Protein AF-A0A1T2X874-F1 (afdb_monomer_lite)

Organism: NCBI:txid1324314

Structure (mmCIF, N/CA/C/O backbone):
data_AF-A0A1T2X874-F1
#
_entry.id   AF-A0A1T2X874-F1
#
loop_
_atom_site.group_PDB
_atom_site.id
_atom_site.type_symbol
_atom_site.label_atom_id
_atom_site.label_alt_id
_atom_site.label_comp_id
_atom_site.label_asym_id
_atom_site.label_entity_id
_atom_site.label_seq_id
_atom_site.pdbx_PDB_ins_code
_atom_site.Cartn_x
_atom_site.Cartn_y
_atom_site.Cartn_z
_atom_site.occupancy
_atom_site.B_iso_or_equiv
_atom_site.auth_seq_id
_atom_site.auth_comp_id
_atom_site.auth_asym_id
_atom_site.auth_atom_id
_atom_site.pdbx_PDB_model_num
ATOM 1 N N . MET A 1 1 ? -25.058 -13.675 23.871 1.00 42.38 1 MET A N 1
ATOM 2 C CA . MET A 1 1 ? -24.192 -13.816 22.685 1.00 42.38 1 MET A CA 1
ATOM 3 C C . MET A 1 1 ? -23.661 -12.420 22.408 1.00 42.38 1 MET A C 1
ATOM 5 O O . MET A 1 1 ? -24.427 -11.588 21.944 1.00 42.38 1 MET A O 1
ATOM 9 N N . ASN A 1 2 ? -22.445 -12.103 22.863 1.00 42.12 2 ASN A N 1
ATOM 10 C CA . ASN A 1 2 ? -21.858 -10.789 22.597 1.00 42.12 2 ASN A CA 1
ATOM 11 C C . ASN A 1 2 ? -21.459 -10.770 21.127 1.00 42.12 2 ASN A C 1
ATOM 13 O O . ASN A 1 2 ? -20.568 -11.510 20.722 1.00 42.12 2 ASN A O 1
ATOM 17 N N . VAL A 1 3 ? -22.163 -9.971 20.332 1.00 46.44 3 VAL A N 1
ATOM 18 C CA . VAL A 1 3 ? -21.690 -9.592 19.006 1.00 46.44 3 VAL A CA 1
ATOM 19 C C . VAL A 1 3 ? -20.517 -8.656 19.267 1.00 46.44 3 VAL A C 1
ATOM 21 O O . VAL A 1 3 ? -20.726 -7.527 19.705 1.00 46.44 3 VAL A O 1
ATOM 24 N N . MET A 1 4 ? -19.287 -9.147 19.106 1.00 54.50 4 MET A N 1
ATOM 25 C CA . MET A 1 4 ? -18.142 -8.248 19.005 1.00 54.50 4 MET A CA 1
ATOM 26 C C . MET A 1 4 ? -18.335 -7.482 17.702 1.00 54.50 4 MET A C 1
ATOM 28 O O . MET A 1 4 ? -18.259 -8.055 16.620 1.00 54.50 4 MET A O 1
ATOM 32 N N . VAL A 1 5 ? -18.723 -6.216 17.817 1.00 60.03 5 VAL A N 1
ATOM 33 C CA . VAL A 1 5 ? -18.718 -5.302 16.681 1.00 60.03 5 VAL A CA 1
ATOM 34 C C . VAL A 1 5 ? -17.256 -4.954 16.471 1.00 60.03 5 VAL A C 1
ATOM 36 O O . VAL A 1 5 ? -16.664 -4.318 17.340 1.00 60.03 5 VAL A O 1
ATOM 39 N N . ASN A 1 6 ? -16.668 -5.408 15.366 1.00 68.69 6 ASN A N 1
ATOM 40 C CA . ASN A 1 6 ? -15.321 -4.990 15.017 1.00 68.69 6 ASN A CA 1
ATOM 41 C C . ASN A 1 6 ? -15.325 -3.473 14.801 1.00 68.69 6 ASN A C 1
ATOM 43 O O . ASN A 1 6 ? -16.134 -2.931 14.040 1.00 68.69 6 ASN A O 1
ATOM 47 N N . GLU A 1 7 ? -14.490 -2.779 15.571 1.00 80.88 7 GLU A N 1
ATOM 48 C CA . GLU A 1 7 ? -14.397 -1.327 15.519 1.00 80.88 7 GLU A CA 1
ATOM 49 C C . GLU A 1 7 ? -13.766 -0.898 14.192 1.00 80.88 7 GLU A C 1
ATOM 51 O O . GLU A 1 7 ? -12.925 -1.590 13.617 1.00 80.88 7 GLU A O 1
ATOM 56 N N . ARG A 1 8 ? -14.205 0.255 13.681 1.00 88.50 8 ARG A N 1
ATOM 57 C CA . ARG A 1 8 ? -13.573 0.870 12.515 1.00 88.50 8 ARG A CA 1
ATOM 58 C C . ARG A 1 8 ? -12.239 1.458 12.930 1.00 88.50 8 ARG A C 1
ATOM 60 O O . ARG A 1 8 ? -12.184 2.254 13.865 1.00 88.50 8 ARG A O 1
ATOM 67 N N . GLU A 1 9 ? -11.201 1.142 12.176 1.00 91.12 9 GLU A N 1
ATOM 68 C CA . GLU A 1 9 ? -9.871 1.700 12.372 1.00 91.12 9 GLU A CA 1
ATOM 69 C C . GLU A 1 9 ? -9.534 2.684 11.258 1.00 91.12 9 GLU A C 1
ATOM 71 O O . GLU A 1 9 ? -9.794 2.424 10.080 1.00 91.12 9 GLU A O 1
ATOM 76 N N . ILE A 1 10 ? -8.933 3.817 11.630 1.00 94.06 10 ILE A N 1
ATOM 77 C CA . ILE A 1 10 ? -8.383 4.767 10.663 1.00 94.06 10 ILE A CA 1
ATOM 78 C C . ILE A 1 10 ? -6.935 4.372 10.402 1.00 94.06 10 ILE A C 1
ATOM 80 O O . ILE A 1 10 ? -6.074 4.467 11.285 1.00 94.06 10 ILE A O 1
ATOM 84 N N . ILE A 1 11 ? -6.674 3.969 9.163 1.00 96.94 11 ILE A N 1
ATOM 85 C CA . ILE A 1 11 ? -5.346 3.618 8.681 1.00 96.94 11 ILE A CA 1
ATOM 86 C C . ILE A 1 11 ? -4.864 4.707 7.735 1.00 96.94 11 ILE A C 1
ATOM 88 O O . ILE A 1 11 ? -5.590 5.148 6.839 1.00 96.94 11 ILE A O 1
ATOM 92 N N . LYS A 1 12 ? -3.603 5.104 7.903 1.00 97.88 12 LYS A N 1
ATOM 93 C CA . LYS A 1 12 ? -2.866 5.831 6.876 1.00 97.88 12 LYS A CA 1
ATOM 94 C C . LYS A 1 12 ? -1.744 4.976 6.321 1.00 97.88 12 LYS A C 1
ATOM 96 O O . LYS A 1 12 ? -1.069 4.266 7.064 1.00 97.88 12 LYS A O 1
ATOM 101 N N . VAL A 1 13 ? -1.529 5.101 5.019 1.00 97.94 13 VAL A N 1
ATOM 102 C CA . VAL A 1 13 ? -0.338 4.588 4.344 1.00 97.94 13 VAL A CA 1
ATOM 103 C C . VAL A 1 13 ? 0.460 5.788 3.874 1.00 97.94 13 VAL A C 1
ATOM 105 O O . VAL A 1 13 ? -0.048 6.620 3.116 1.00 97.94 13 VAL A O 1
ATOM 108 N N . ARG A 1 14 ? 1.702 5.878 4.338 1.00 97.94 14 ARG A N 1
ATOM 109 C CA . ARG A 1 14 ? 2.647 6.921 3.959 1.00 97.94 14 ARG A CA 1
ATOM 110 C C . ARG A 1 14 ? 3.811 6.311 3.182 1.00 97.94 14 ARG A C 1
ATOM 112 O O . ARG A 1 14 ? 4.282 5.233 3.526 1.00 97.94 14 ARG A O 1
ATOM 119 N N . VAL A 1 15 ? 4.288 6.991 2.146 1.00 97.75 15 VAL A N 1
ATOM 120 C CA . VAL A 1 15 ? 5.576 6.658 1.516 1.00 97.75 15 VAL A CA 1
ATOM 121 C C . VAL A 1 15 ? 6.697 7.076 2.465 1.00 97.75 15 VAL A C 1
ATOM 123 O O . VAL A 1 15 ? 6.787 8.256 2.806 1.00 97.75 15 VAL A O 1
ATOM 126 N N . GLY A 1 16 ? 7.529 6.130 2.898 1.00 94.88 16 GLY A N 1
ATOM 127 C CA . GLY A 1 16 ? 8.629 6.413 3.823 1.00 94.88 16 GLY A CA 1
ATOM 128 C C . GLY A 1 16 ? 9.619 7.435 3.258 1.00 94.88 16 GLY A C 1
ATOM 129 O O . GLY A 1 16 ? 9.821 7.511 2.043 1.00 94.88 16 GLY A O 1
ATOM 130 N N . GLU A 1 17 ? 10.220 8.244 4.134 1.00 91.00 17 GLU A N 1
ATOM 131 C CA . GLU A 1 17 ? 11.266 9.199 3.724 1.00 91.00 17 GLU A CA 1
ATOM 132 C C . GLU A 1 17 ? 12.589 8.495 3.404 1.00 91.00 17 GLU A C 1
ATOM 134 O O . GLU A 1 17 ? 13.310 8.897 2.489 1.00 91.00 17 GLU A O 1
ATOM 139 N N . ASP A 1 18 ? 12.866 7.402 4.111 1.00 85.62 18 ASP A N 1
ATOM 140 C CA . ASP A 1 18 ? 13.994 6.525 3.839 1.00 85.62 18 ASP A CA 1
ATOM 141 C C . ASP A 1 18 ? 13.619 5.449 2.811 1.00 85.62 18 ASP A C 1
ATOM 143 O O . ASP A 1 18 ? 12.502 4.925 2.799 1.00 85.62 18 ASP A O 1
ATOM 147 N N . GLN A 1 19 ? 14.588 5.056 1.981 1.00 85.19 19 GLN A N 1
ATOM 148 C CA . GLN A 1 19 ? 14.462 3.957 1.019 1.00 85.19 19 GLN A CA 1
ATOM 149 C C . GLN A 1 19 ? 15.583 2.929 1.205 1.00 85.19 19 GLN A C 1
ATOM 151 O O . GLN A 1 19 ? 16.670 3.246 1.699 1.00 85.19 19 GLN A O 1
ATOM 156 N N . ASN A 1 20 ? 15.345 1.690 0.767 1.00 90.75 20 ASN A N 1
ATOM 157 C CA . ASN A 1 20 ? 16.386 0.668 0.707 1.00 90.75 20 ASN A CA 1
ATOM 158 C C . ASN A 1 20 ? 17.599 1.180 -0.098 1.00 90.75 20 ASN A C 1
ATOM 160 O O . ASN A 1 20 ? 17.435 1.733 -1.185 1.00 90.75 20 ASN A O 1
ATOM 164 N N . LYS A 1 21 ? 18.828 0.954 0.393 1.00 91.31 21 LYS A N 1
ATOM 165 C CA . LYS A 1 21 ? 20.070 1.392 -0.282 1.00 91.31 21 LYS A CA 1
ATOM 166 C C . LYS A 1 21 ? 20.241 0.825 -1.697 1.00 91.31 21 LYS A C 1
ATOM 168 O O . LYS A 1 21 ? 20.966 1.407 -2.495 1.00 91.31 21 LYS A O 1
ATOM 173 N N . GLY A 1 22 ? 19.630 -0.324 -1.984 1.00 90.75 22 GLY A N 1
ATOM 174 C CA . GLY A 1 22 ? 19.615 -0.949 -3.305 1.00 90.75 22 GLY A CA 1
ATOM 175 C C . GLY A 1 22 ? 18.499 -0.449 -4.224 1.00 90.75 22 GLY A C 1
ATOM 176 O O . GLY A 1 22 ? 18.483 -0.839 -5.394 1.00 90.75 22 GLY A O 1
ATOM 177 N N . SER A 1 23 ? 17.571 0.370 -3.721 1.00 93.44 23 SER A N 1
ATOM 178 C CA . SER A 1 23 ? 16.487 0.933 -4.519 1.00 93.44 23 SER A CA 1
ATOM 179 C C . SER A 1 23 ? 16.948 2.141 -5.330 1.00 93.44 23 SER A C 1
ATOM 181 O O . SER A 1 23 ? 17.775 2.939 -4.892 1.00 93.44 23 SER A O 1
ATOM 183 N N . ASN A 1 24 ? 16.372 2.285 -6.521 1.00 94.31 24 ASN A N 1
ATOM 184 C CA . ASN A 1 24 ? 16.587 3.424 -7.412 1.00 94.31 24 ASN A CA 1
ATOM 185 C C . ASN A 1 24 ? 15.544 4.538 -7.209 1.00 94.31 24 ASN A C 1
ATOM 187 O O . ASN A 1 24 ? 15.574 5.531 -7.932 1.00 94.31 24 ASN A O 1
ATOM 191 N N . GLY A 1 25 ? 14.614 4.375 -6.263 1.00 92.69 25 GLY A N 1
ATOM 192 C CA . GLY A 1 25 ? 13.566 5.350 -5.982 1.00 92.69 25 GLY A CA 1
ATOM 193 C C . GLY A 1 25 ? 12.676 4.949 -4.807 1.00 92.69 25 GLY A C 1
ATOM 194 O O . GLY A 1 25 ? 12.914 3.947 -4.133 1.00 92.69 25 GLY A O 1
ATOM 195 N N . SER A 1 26 ? 11.632 5.742 -4.587 1.00 95.44 26 SER A N 1
ATOM 196 C CA . SER A 1 26 ? 10.673 5.575 -3.494 1.00 95.44 26 SER A CA 1
ATOM 197 C C . SER A 1 26 ? 9.258 5.276 -3.998 1.00 95.44 26 SER A C 1
ATOM 199 O O . SER A 1 26 ? 8.269 5.633 -3.361 1.00 95.44 26 SER A O 1
ATOM 201 N N . GLU A 1 27 ? 9.136 4.636 -5.164 1.00 97.06 27 GLU A N 1
ATOM 202 C CA . GLU A 1 27 ? 7.832 4.366 -5.763 1.00 97.06 27 GLU A CA 1
ATOM 203 C C . GLU A 1 27 ? 7.010 3.395 -4.912 1.00 97.06 27 GLU A C 1
ATOM 205 O O . GLU A 1 27 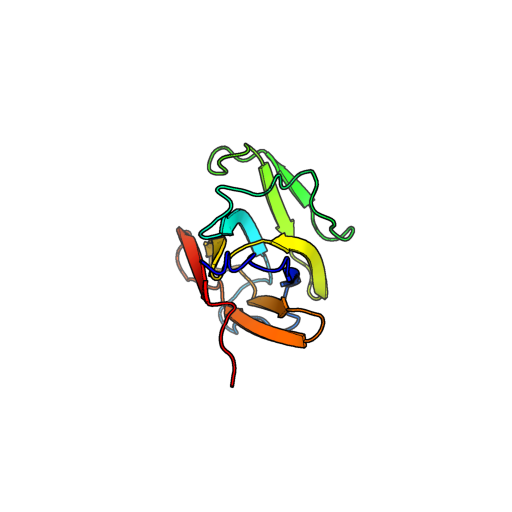? 7.477 2.345 -4.473 1.00 97.06 27 GLU A O 1
ATOM 210 N N . VAL A 1 28 ? 5.742 3.721 -4.720 1.00 98.00 28 VAL A N 1
ATOM 211 C CA . VAL A 1 28 ? 4.766 2.863 -4.064 1.00 98.00 28 VAL A CA 1
ATOM 212 C C . VAL A 1 28 ? 3.564 2.759 -4.975 1.00 98.00 28 VAL A C 1
ATOM 214 O O . VAL A 1 28 ? 2.948 3.763 -5.324 1.00 98.00 28 VAL A O 1
ATOM 217 N N . TRP A 1 29 ? 3.225 1.527 -5.336 1.00 97.94 29 TRP A N 1
ATOM 218 C CA . TRP A 1 29 ? 2.053 1.204 -6.135 1.00 97.94 29 TRP A CA 1
ATOM 219 C C . TRP A 1 29 ? 1.119 0.336 -5.305 1.00 97.94 29 TRP A C 1
ATOM 221 O O . TRP A 1 29 ? 1.533 -0.731 -4.852 1.00 97.94 29 TRP A O 1
ATOM 231 N N . ILE A 1 30 ? -0.134 0.757 -5.150 1.00 97.94 30 ILE A N 1
ATOM 232 C CA . ILE A 1 30 ? -1.173 0.013 -4.432 1.00 97.94 30 ILE A CA 1
ATOM 233 C C . ILE A 1 30 ? -2.288 -0.336 -5.413 1.00 97.94 30 ILE A C 1
ATOM 235 O O . ILE A 1 30 ? -2.969 0.537 -5.956 1.00 97.94 30 ILE A O 1
ATOM 239 N N . TYR A 1 31 ? -2.469 -1.633 -5.641 1.00 97.62 31 TYR A N 1
ATOM 240 C CA . TYR A 1 31 ? -3.492 -2.190 -6.524 1.00 97.62 31 TYR A CA 1
ATOM 241 C C . TYR A 1 31 ? -4.777 -2.543 -5.785 1.00 97.62 31 TYR A C 1
ATOM 243 O O . TYR A 1 31 ? -5.838 -2.586 -6.399 1.00 97.62 31 TYR A O 1
ATOM 251 N N . HIS A 1 32 ? -4.688 -2.857 -4.493 1.00 97.31 32 HIS A N 1
ATOM 252 C CA . HIS A 1 32 ? -5.835 -3.308 -3.719 1.00 97.31 32 HIS A CA 1
ATOM 253 C C . HIS A 1 32 ? -5.626 -3.067 -2.228 1.00 97.31 32 HIS A C 1
ATOM 255 O O . HIS A 1 32 ? -4.512 -3.223 -1.729 1.00 97.31 32 HIS A O 1
ATOM 261 N N . ILE A 1 33 ? -6.714 -2.730 -1.541 1.00 97.25 33 ILE A N 1
ATOM 262 C CA . ILE A 1 33 ? -6.784 -2.591 -0.089 1.00 97.25 33 ILE A CA 1
ATOM 263 C C . ILE A 1 33 ? -8.034 -3.338 0.361 1.00 97.25 33 ILE A C 1
ATOM 265 O O . ILE A 1 33 ? -9.109 -3.101 -0.186 1.00 97.25 33 ILE A O 1
ATOM 269 N N . SER A 1 34 ? -7.894 -4.245 1.318 1.00 96.69 34 SER A N 1
ATOM 270 C CA . SER A 1 34 ? -8.980 -5.090 1.831 1.00 96.69 34 SER A CA 1
ATOM 271 C C . SER A 1 34 ? -8.687 -5.535 3.259 1.00 96.69 34 SER A C 1
ATOM 273 O O . SER A 1 34 ? -7.584 -5.309 3.756 1.00 96.69 34 SER A O 1
ATOM 275 N N . SER A 1 35 ? -9.648 -6.197 3.887 1.00 95.75 35 SER A N 1
ATOM 276 C CA . SER A 1 35 ? -9.476 -6.894 5.157 1.00 95.75 35 SER A CA 1
ATOM 277 C C . SER A 1 35 ? -10.056 -8.304 5.105 1.00 95.75 35 SER A C 1
ATOM 279 O O . SER A 1 35 ? -10.487 -8.792 4.056 1.00 95.75 35 SER A O 1
ATOM 281 N N . ASP A 1 36 ? -10.034 -8.975 6.246 1.00 94.38 36 ASP A N 1
ATOM 282 C CA . ASP A 1 36 ? -10.787 -10.191 6.523 1.00 94.38 36 ASP A CA 1
ATOM 283 C C . ASP A 1 36 ? -12.315 -9.980 6.486 1.00 94.38 36 ASP A C 1
ATOM 285 O O . ASP A 1 36 ? -13.034 -10.919 6.146 1.00 94.38 36 ASP A O 1
ATOM 289 N N . GLU A 1 37 ? -12.813 -8.760 6.725 1.00 94.38 37 GLU A N 1
ATOM 290 C CA . GLU A 1 37 ? -14.252 -8.443 6.648 1.00 94.38 37 GLU A CA 1
ATOM 291 C C . GLU A 1 37 ? -14.686 -7.688 5.384 1.00 94.38 37 GLU A C 1
ATOM 293 O O . GLU A 1 37 ? -15.849 -7.760 4.981 1.00 94.38 37 GLU A O 1
ATOM 298 N N . ILE A 1 38 ? -13.776 -6.954 4.740 1.00 92.44 38 ILE A N 1
ATOM 299 C CA . ILE A 1 38 ? -14.071 -6.117 3.573 1.00 92.44 38 ILE A CA 1
ATOM 300 C C . ILE A 1 38 ? -13.274 -6.628 2.378 1.00 92.44 38 ILE A C 1
ATOM 302 O O . ILE A 1 38 ? -12.047 -6.580 2.359 1.00 92.44 38 ILE A O 1
ATOM 306 N N . THR A 1 39 ? -13.970 -7.044 1.319 1.00 92.88 39 THR A N 1
ATOM 307 C CA . THR A 1 39 ? -13.333 -7.635 0.131 1.00 92.88 39 THR A CA 1
ATOM 308 C C . THR A 1 39 ? -12.519 -6.648 -0.700 1.00 92.88 39 THR A C 1
ATOM 310 O O . THR A 1 39 ? -11.726 -7.094 -1.520 1.00 92.88 39 THR A O 1
ATOM 313 N N . GLY A 1 40 ? -12.726 -5.339 -0.534 1.00 93.56 40 GLY A N 1
ATOM 314 C CA . GLY A 1 40 ? -11.994 -4.299 -1.252 1.00 93.56 40 GLY A CA 1
ATOM 315 C C . GLY A 1 40 ? -12.493 -2.886 -0.941 1.00 93.56 40 GLY A C 1
ATOM 316 O O . GLY A 1 40 ? -13.692 -2.672 -0.761 1.00 93.56 40 GLY A O 1
ATOM 317 N N . ILE A 1 41 ? -11.577 -1.919 -0.908 1.00 93.31 41 ILE A N 1
ATOM 318 C CA . ILE A 1 41 ? -11.880 -0.486 -0.814 1.00 93.31 41 ILE A CA 1
ATOM 319 C C . ILE A 1 41 ? -11.821 0.149 -2.206 1.00 93.31 41 ILE A C 1
ATOM 321 O O . ILE A 1 41 ? -10.871 -0.049 -2.963 1.00 93.31 41 ILE A O 1
ATOM 325 N N . ASP A 1 42 ? -12.820 0.978 -2.510 1.00 92.75 42 ASP A N 1
ATOM 326 C CA . ASP A 1 42 ? -12.853 1.812 -3.711 1.00 92.75 42 ASP A CA 1
ATOM 327 C C . ASP A 1 42 ? -11.752 2.884 -3.676 1.00 92.75 42 ASP A C 1
ATOM 329 O O . ASP A 1 42 ? -11.890 3.931 -3.037 1.00 92.75 42 ASP A O 1
ATOM 333 N N . LEU A 1 43 ? -10.652 2.632 -4.395 1.00 94.00 43 LEU A N 1
ATOM 334 C CA . LEU A 1 43 ? -9.471 3.506 -4.433 1.00 94.00 43 LEU A CA 1
ATOM 335 C C . LEU A 1 43 ? -9.764 4.912 -4.995 1.00 94.00 43 LEU A C 1
ATOM 337 O O . LEU A 1 43 ? -8.974 5.841 -4.783 1.00 94.00 43 LEU A O 1
ATOM 341 N N . HIS A 1 44 ? -10.896 5.109 -5.680 1.00 91.12 44 HIS A N 1
ATOM 342 C CA . HIS A 1 44 ? -11.333 6.438 -6.112 1.00 91.12 44 HIS A CA 1
ATOM 343 C C . HIS A 1 44 ? -11.849 7.294 -4.953 1.00 91.12 44 HIS A C 1
ATOM 345 O O . HIS A 1 44 ? -11.771 8.520 -5.031 1.00 91.12 44 HIS A O 1
ATOM 351 N N . LYS A 1 45 ? -12.351 6.664 -3.886 1.00 90.44 45 LYS A N 1
ATOM 352 C CA . LYS A 1 45 ? -12.975 7.331 -2.733 1.00 90.44 45 LYS A CA 1
ATOM 353 C C . LYS A 1 45 ? -12.039 7.501 -1.542 1.00 90.44 45 LYS A C 1
ATOM 355 O O . LYS A 1 45 ? -12.397 8.186 -0.589 1.00 90.44 45 LYS A O 1
ATOM 360 N N . ILE A 1 46 ? -10.851 6.905 -1.598 1.00 94.38 46 ILE A N 1
ATOM 361 C CA . ILE A 1 46 ? -9.828 7.068 -0.564 1.00 94.38 46 ILE A CA 1
ATOM 362 C C . ILE A 1 46 ? -9.344 8.515 -0.534 1.00 94.38 46 ILE A C 1
ATOM 364 O O . ILE A 1 46 ? -9.028 9.111 -1.574 1.00 94.38 46 ILE A O 1
ATOM 368 N N . LYS A 1 47 ? -9.248 9.059 0.680 1.00 96.75 47 LYS A N 1
ATOM 369 C CA . LYS A 1 47 ? -8.644 10.361 0.935 1.00 96.75 47 LYS A CA 1
ATOM 370 C C . LYS A 1 47 ? -7.139 10.235 0.728 1.00 96.75 47 LYS A C 1
ATOM 372 O O . LYS A 1 47 ? -6.483 9.428 1.370 1.00 96.75 47 LYS A O 1
ATOM 377 N N . LYS A 1 48 ? -6.594 11.029 -0.183 1.00 96.75 48 LYS A N 1
ATOM 378 C CA . LYS A 1 48 ? -5.172 11.039 -0.527 1.00 96.75 48 LYS A CA 1
ATOM 379 C C . LYS A 1 48 ? -4.713 12.465 -0.760 1.00 96.75 48 LYS A C 1
ATOM 381 O O . LYS A 1 48 ? -5.513 13.308 -1.174 1.00 96.75 48 LYS A O 1
ATOM 386 N N . ASP A 1 49 ? -3.450 12.738 -0.476 1.00 96.81 49 ASP A N 1
ATOM 387 C CA . ASP A 1 49 ? -2.855 14.017 -0.837 1.00 96.81 49 ASP A CA 1
ATOM 388 C C . ASP A 1 49 ? -2.605 14.129 -2.358 1.00 96.81 49 ASP A C 1
ATOM 390 O O . ASP A 1 49 ? -2.890 13.224 -3.145 1.00 96.81 49 ASP A O 1
ATOM 394 N N . LYS A 1 50 ? -2.070 15.278 -2.784 1.00 96.06 50 LYS A N 1
ATOM 395 C CA . LYS A 1 50 ? -1.788 15.579 -4.197 1.00 96.06 50 LYS A CA 1
ATOM 396 C C . LYS A 1 50 ? -0.610 14.799 -4.799 1.00 96.06 50 LYS A C 1
ATOM 398 O O . LYS A 1 50 ? -0.411 14.878 -6.008 1.00 96.06 50 LYS A O 1
ATOM 403 N N . LYS A 1 51 ? 0.203 14.130 -3.977 1.00 96.88 51 LYS A N 1
ATOM 404 C CA . LYS A 1 51 ? 1.383 13.366 -4.411 1.00 96.88 51 LYS A CA 1
ATOM 405 C C . LYS A 1 51 ? 0.990 11.968 -4.896 1.00 96.88 51 LYS A C 1
ATOM 407 O O . LYS A 1 51 ? 1.747 11.340 -5.632 1.00 96.88 51 LYS A O 1
ATOM 412 N N . TRP A 1 52 ? -0.207 11.509 -4.534 1.00 97.75 52 TRP A N 1
ATOM 413 C CA . TRP A 1 52 ? -0.790 10.273 -5.035 1.00 97.75 52 TRP A CA 1
ATOM 414 C C . TRP A 1 52 ? -1.540 10.481 -6.349 1.00 97.75 52 TRP A C 1
ATOM 416 O O . TRP A 1 52 ? -2.487 11.264 -6.453 1.00 97.75 52 TRP A O 1
ATOM 426 N N . LEU A 1 53 ? -1.170 9.692 -7.349 1.00 97.00 53 LEU A N 1
ATOM 427 C CA . LEU A 1 53 ? -1.823 9.634 -8.648 1.00 97.00 53 LEU A CA 1
ATOM 428 C C . LEU A 1 53 ? -2.690 8.381 -8.744 1.00 97.00 53 LEU A C 1
ATOM 430 O O . LEU A 1 53 ? -2.291 7.301 -8.317 1.00 97.00 53 LEU A O 1
ATOM 434 N N . SER A 1 54 ? -3.859 8.510 -9.365 1.00 96.38 54 SER A N 1
ATOM 435 C CA . SER A 1 54 ? -4.665 7.360 -9.779 1.00 96.38 54 SER A CA 1
ATOM 436 C C . SER A 1 54 ? -4.348 7.010 -11.230 1.00 96.38 54 SER A C 1
ATOM 438 O O . SER A 1 54 ? -4.351 7.893 -12.090 1.00 96.38 54 SER A O 1
ATOM 440 N N . ARG A 1 55 ? -4.093 5.733 -11.523 1.00 95.31 55 ARG A N 1
ATOM 441 C CA . ARG A 1 55 ? -3.902 5.241 -12.896 1.00 95.31 55 ARG A CA 1
ATOM 442 C C . ARG A 1 55 ? -4.789 4.042 -13.173 1.00 95.31 55 ARG A C 1
ATOM 444 O O . ARG A 1 55 ? -4.995 3.214 -12.295 1.00 95.31 55 ARG A O 1
ATOM 451 N N . ALA A 1 56 ? -5.290 3.952 -14.401 1.00 94.00 56 ALA A N 1
ATOM 452 C CA . ALA A 1 56 ? -6.018 2.776 -14.849 1.00 94.00 56 ALA A CA 1
ATOM 453 C C . ALA A 1 56 ? -5.067 1.572 -14.919 1.00 94.00 56 ALA A C 1
ATOM 455 O O . ALA A 1 56 ? -3.992 1.670 -15.510 1.00 94.00 56 ALA A O 1
ATOM 456 N N . GLU A 1 57 ? -5.470 0.448 -14.335 1.00 92.62 57 GLU A N 1
ATOM 457 C CA . GLU A 1 57 ? -4.658 -0.762 -14.260 1.00 92.62 57 GLU A CA 1
ATOM 458 C C . GLU A 1 57 ? -5.536 -2.015 -14.286 1.00 92.62 57 GLU A C 1
ATOM 460 O O . GLU A 1 57 ? -6.442 -2.171 -13.469 1.00 92.62 57 GLU A O 1
ATOM 465 N N . LYS A 1 58 ? -5.226 -2.950 -15.189 1.00 89.44 58 LYS A N 1
ATOM 466 C CA . LYS A 1 58 ? -6.018 -4.175 -15.394 1.00 89.44 58 LYS A CA 1
ATOM 467 C C . LYS A 1 58 ? -5.803 -5.215 -14.299 1.00 89.44 58 LYS A C 1
ATOM 469 O O . LYS A 1 58 ? -6.656 -6.072 -14.103 1.00 89.44 58 LYS A O 1
ATOM 474 N N . ILE A 1 59 ? -4.658 -5.163 -13.623 1.00 85.44 59 ILE A N 1
ATOM 475 C CA . ILE A 1 59 ? -4.320 -6.075 -12.520 1.00 85.44 59 ILE A CA 1
ATOM 476 C C . ILE A 1 59 ? -5.112 -5.725 -11.248 1.00 85.44 59 ILE A C 1
ATOM 478 O O . ILE A 1 59 ? -5.345 -6.593 -10.406 1.00 85.44 59 ILE A O 1
ATOM 482 N N . SER A 1 60 ? -5.544 -4.468 -11.102 1.00 87.88 60 SER A N 1
ATOM 483 C CA . SER A 1 60 ? -6.385 -4.051 -9.982 1.00 87.88 60 SER A CA 1
ATOM 484 C C . SER A 1 60 ? -7.806 -4.607 -10.134 1.00 87.88 60 SER A C 1
ATOM 486 O O . SER A 1 60 ? -8.415 -4.403 -11.188 1.00 87.88 60 SER A O 1
ATOM 488 N N . PRO A 1 61 ? -8.394 -5.218 -9.086 1.00 83.94 61 PRO A N 1
ATOM 489 C CA . PRO A 1 61 ? -9.794 -5.652 -9.101 1.00 83.94 61 PRO A CA 1
ATOM 490 C C . PRO A 1 61 ? -10.787 -4.530 -9.427 1.00 83.94 61 PRO A C 1
ATOM 492 O O . PRO A 1 61 ? -11.885 -4.797 -9.907 1.00 83.94 61 PRO A O 1
ATOM 495 N N . MET A 1 62 ? -10.401 -3.275 -9.178 1.00 84.62 62 MET A N 1
ATOM 496 C CA . MET A 1 62 ? -11.236 -2.094 -9.408 1.00 84.62 62 MET A CA 1
ATOM 497 C C . MET A 1 62 ? -10.825 -1.297 -10.650 1.00 84.62 62 MET A C 1
ATOM 499 O O . MET A 1 62 ? -11.310 -0.189 -10.857 1.00 84.62 62 MET A O 1
ATOM 503 N N . GLY A 1 63 ? -9.918 -1.829 -11.475 1.00 89.94 63 GLY A N 1
ATOM 504 C CA . GLY A 1 63 ? -9.466 -1.177 -12.706 1.00 89.94 63 GLY A CA 1
ATOM 505 C C . GLY A 1 63 ? -8.567 0.047 -12.496 1.00 89.94 63 GLY A C 1
ATOM 506 O O . GLY A 1 63 ? -8.196 0.692 -13.475 1.00 89.94 63 GLY A O 1
ATOM 507 N N . THR A 1 64 ? -8.197 0.358 -11.250 1.00 94.62 64 THR A N 1
ATOM 508 C CA . THR A 1 64 ? -7.394 1.529 -10.866 1.00 94.62 64 THR A CA 1
ATOM 509 C C . THR A 1 64 ? -6.349 1.147 -9.824 1.00 94.62 64 THR A C 1
ATOM 511 O O . THR A 1 64 ? -6.637 0.370 -8.918 1.00 94.62 64 THR A O 1
ATOM 514 N N . CYS A 1 65 ? -5.153 1.721 -9.907 1.00 96.50 65 CYS A N 1
ATOM 515 C CA . CYS A 1 65 ? -4.142 1.690 -8.853 1.00 96.50 65 CYS A CA 1
ATOM 516 C C . CYS A 1 65 ? -3.815 3.105 -8.357 1.00 96.50 65 CYS A C 1
ATOM 518 O O . CYS A 1 65 ? -4.114 4.105 -9.023 1.00 96.50 65 CYS A O 1
ATOM 520 N N . LEU A 1 66 ? -3.204 3.180 -7.176 1.00 97.81 66 LEU A N 1
ATOM 521 C CA . LEU A 1 66 ? -2.640 4.404 -6.614 1.00 97.81 66 LEU A CA 1
ATOM 522 C C . LEU A 1 66 ? -1.116 4.341 -6.678 1.00 97.81 66 LEU A C 1
ATOM 524 O O . LEU A 1 66 ? -0.540 3.300 -6.372 1.00 97.81 66 LEU A O 1
ATOM 528 N N . ILE A 1 67 ? -0.484 5.443 -7.077 1.00 97.62 67 ILE A N 1
ATOM 529 C CA . ILE A 1 67 ? 0.969 5.542 -7.231 1.00 97.62 67 ILE A CA 1
ATOM 530 C C . ILE A 1 67 ? 1.466 6.823 -6.573 1.00 97.62 67 ILE A C 1
ATOM 532 O O . ILE A 1 67 ? 0.931 7.895 -6.856 1.00 97.62 67 ILE A O 1
ATOM 536 N N . ALA A 1 68 ? 2.509 6.722 -5.759 1.00 97.88 68 ALA A N 1
ATOM 537 C CA . ALA A 1 68 ? 3.277 7.861 -5.270 1.00 97.88 68 ALA A CA 1
ATOM 538 C C . ALA A 1 68 ? 4.775 7.558 -5.375 1.00 97.88 68 ALA A C 1
ATOM 540 O O . ALA A 1 68 ? 5.186 6.411 -5.240 1.00 97.88 68 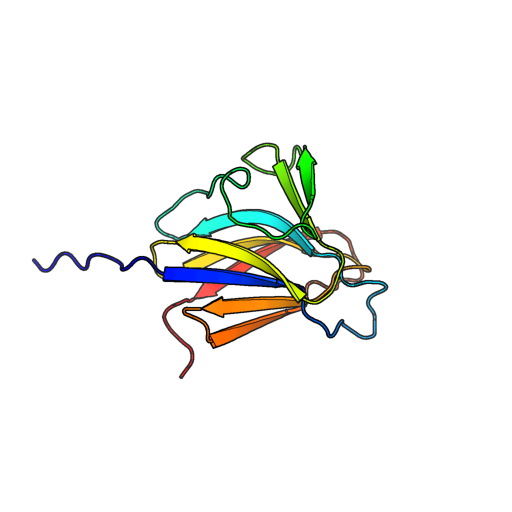ALA A O 1
ATOM 541 N N . SER A 1 69 ? 5.578 8.591 -5.618 1.00 95.62 69 SER A N 1
ATOM 542 C CA . SER A 1 69 ? 7.041 8.483 -5.767 1.00 95.62 69 SER A CA 1
ATOM 543 C C . SER A 1 69 ? 7.783 9.515 -4.915 1.00 95.62 69 SER A C 1
ATOM 545 O O . SER A 1 69 ? 8.963 9.769 -5.129 1.00 95.62 69 SER A O 1
ATOM 547 N N . GLU A 1 70 ? 7.078 10.179 -4.000 1.00 95.19 70 GLU A N 1
ATOM 548 C CA . GLU A 1 70 ? 7.627 11.236 -3.157 1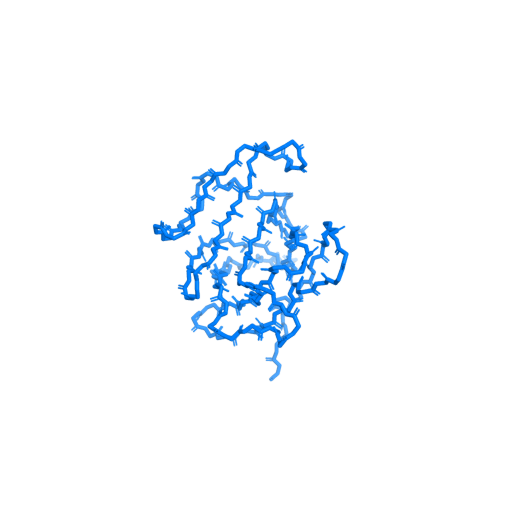.00 95.19 70 GLU A CA 1
ATOM 549 C C . GLU A 1 70 ? 7.458 10.844 -1.688 1.00 95.19 70 GLU A C 1
ATOM 551 O O . GLU A 1 70 ? 6.358 10.485 -1.263 1.00 95.19 70 GLU A O 1
ATOM 556 N N . GLY A 1 71 ? 8.547 10.940 -0.920 1.00 95.12 71 GLY A N 1
ATOM 557 C CA . GLY A 1 71 ? 8.533 10.708 0.523 1.00 95.12 71 GLY A CA 1
ATOM 558 C C . GLY A 1 71 ? 7.497 11.585 1.233 1.00 95.12 71 GLY A C 1
ATOM 559 O O . GLY A 1 71 ? 7.212 12.726 0.839 1.00 95.12 71 GLY A O 1
ATOM 560 N N . GLY A 1 72 ? 6.872 11.017 2.259 1.00 95.44 72 GLY A N 1
ATOM 561 C CA . GLY A 1 72 ? 5.817 11.667 3.026 1.00 95.44 72 GLY A CA 1
ATOM 562 C C . GLY A 1 72 ? 4.471 11.776 2.306 1.00 95.44 72 GLY A C 1
ATOM 563 O O . GLY A 1 72 ? 3.581 12.433 2.833 1.00 95.44 72 GLY A O 1
ATOM 564 N N . ALA A 1 73 ? 4.293 11.183 1.118 1.00 97.31 73 ALA A N 1
ATOM 565 C CA . ALA A 1 73 ? 2.980 11.109 0.477 1.00 97.31 73 ALA A CA 1
ATOM 566 C C . ALA A 1 73 ? 2.025 10.227 1.291 1.00 97.31 73 ALA A C 1
ATOM 568 O O . ALA A 1 73 ? 2.357 9.080 1.579 1.00 97.31 73 ALA A O 1
ATOM 569 N N . GLU A 1 74 ? 0.829 10.722 1.612 1.00 97.56 74 GLU A N 1
ATOM 570 C CA . GLU A 1 74 ? -0.141 10.055 2.493 1.00 97.56 74 GLU A CA 1
ATOM 571 C C . GLU A 1 74 ? -1.482 9.754 1.813 1.00 97.56 74 GLU A C 1
ATOM 573 O O . GLU A 1 74 ? -2.053 10.578 1.088 1.00 97.56 74 GLU A O 1
ATOM 578 N N . LEU A 1 75 ? -2.028 8.582 2.132 1.00 97.38 75 LEU A N 1
ATOM 579 C CA . LEU A 1 75 ? -3.436 8.247 1.942 1.00 97.38 75 LEU A CA 1
ATOM 580 C C . LEU A 1 75 ? -4.049 7.733 3.248 1.00 97.38 75 LEU A C 1
ATOM 582 O O . LEU A 1 75 ? -3.339 7.215 4.104 1.00 97.38 75 LEU A O 1
ATOM 586 N N . GLU A 1 76 ? -5.360 7.895 3.402 1.00 97.56 76 GLU A N 1
ATOM 587 C CA . GLU A 1 76 ? -6.134 7.606 4.613 1.00 97.56 76 GLU A CA 1
ATOM 588 C C . GLU A 1 76 ? -7.446 6.904 4.245 1.00 97.56 76 GLU A C 1
ATOM 590 O O . GLU A 1 76 ? -8.173 7.344 3.345 1.00 97.56 76 GLU A O 1
ATOM 595 N N . PHE A 1 77 ? -7.762 5.821 4.951 1.00 96.00 77 PHE A N 1
ATOM 596 C CA . PHE A 1 77 ? -9.003 5.069 4.787 1.00 96.00 77 PHE A CA 1
ATOM 597 C C . PHE A 1 77 ? -9.459 4.441 6.107 1.00 96.00 77 PHE A C 1
ATOM 599 O O . PHE A 1 77 ? -8.662 4.194 7.010 1.00 96.00 77 PHE A O 1
ATOM 606 N N . GLU A 1 78 ? -10.761 4.177 6.199 1.00 94.19 78 GLU A N 1
ATOM 607 C CA . GLU A 1 78 ? -11.339 3.368 7.270 1.00 94.19 78 GLU A CA 1
ATOM 608 C C . GLU A 1 78 ? -11.332 1.898 6.861 1.00 94.19 78 GLU A C 1
ATOM 610 O O . GLU A 1 78 ? -11.649 1.565 5.714 1.00 94.19 78 GLU A O 1
ATOM 615 N N . ILE A 1 79 ? -11.022 1.018 7.806 1.00 93.62 79 ILE A N 1
ATOM 616 C CA . ILE A 1 79 ? -11.153 -0.424 7.627 1.00 93.62 79 ILE A CA 1
ATOM 617 C C . ILE A 1 79 ? -11.850 -1.061 8.826 1.00 93.62 79 ILE A C 1
ATOM 619 O O . ILE A 1 79 ? -11.841 -0.512 9.924 1.00 93.62 79 ILE A O 1
ATOM 623 N N . ILE A 1 80 ? -12.501 -2.197 8.592 1.00 92.56 80 ILE A N 1
ATOM 624 C CA . ILE A 1 80 ? -13.113 -3.035 9.627 1.00 92.56 80 ILE A CA 1
ATOM 625 C C . ILE A 1 80 ? -12.477 -4.413 9.511 1.00 92.56 80 ILE A C 1
ATOM 627 O O . ILE A 1 80 ? -12.277 -4.889 8.390 1.00 92.56 80 ILE A O 1
ATOM 631 N N . GLY A 1 81 ? -12.181 -5.033 10.645 1.00 91.81 81 GLY A N 1
ATOM 632 C CA . GLY A 1 81 ? -11.573 -6.354 10.721 1.00 91.81 81 GLY A CA 1
ATOM 633 C C . GLY A 1 81 ? -10.242 -6.326 11.458 1.00 91.81 81 GLY A C 1
ATOM 634 O O . GLY A 1 81 ? -9.792 -5.285 11.938 1.00 91.81 81 GLY A O 1
ATOM 635 N N . GLU A 1 82 ? -9.628 -7.493 11.572 1.00 92.00 82 GLU A N 1
ATOM 636 C CA . GLU A 1 82 ? -8.400 -7.697 12.344 1.00 92.00 82 GLU A CA 1
ATOM 637 C C . GLU A 1 82 ? -7.164 -7.724 11.443 1.00 92.00 82 GLU A C 1
ATOM 639 O O . GLU A 1 82 ? -6.035 -7.646 11.924 1.00 92.00 82 GLU A O 1
ATOM 644 N N . GLU A 1 83 ? -7.370 -7.813 10.130 1.00 94.25 83 GLU A N 1
ATOM 645 C CA . GLU A 1 83 ? -6.312 -7.959 9.147 1.00 94.25 83 GLU A CA 1
ATOM 646 C C . GLU A 1 83 ? -6.402 -6.864 8.083 1.00 94.25 83 GLU A C 1
ATOM 648 O O . GLU A 1 83 ? -7.432 -6.685 7.439 1.00 94.25 83 GLU A O 1
ATOM 653 N N . LEU A 1 84 ? -5.301 -6.159 7.833 1.00 96.25 84 LEU A N 1
ATOM 654 C CA . LEU A 1 84 ? -5.144 -5.300 6.665 1.00 96.25 84 LEU A CA 1
ATOM 655 C C . LEU A 1 84 ? -4.390 -6.061 5.574 1.00 96.25 84 LEU A C 1
ATOM 657 O O . LEU A 1 84 ? -3.274 -6.535 5.778 1.00 96.25 84 LEU A O 1
ATOM 661 N N . ARG A 1 85 ? -4.980 -6.113 4.381 1.00 97.62 85 ARG A N 1
ATOM 662 C CA . ARG A 1 85 ? -4.379 -6.676 3.171 1.00 97.62 85 ARG A CA 1
ATOM 663 C C . ARG A 1 85 ? -4.116 -5.577 2.157 1.00 97.62 85 ARG A C 1
ATOM 665 O O . ARG A 1 85 ? -5.057 -4.938 1.680 1.00 97.62 85 ARG A O 1
ATOM 672 N N . LEU A 1 86 ? -2.857 -5.414 1.771 1.00 97.75 86 LEU A N 1
ATOM 673 C CA . LEU A 1 86 ? -2.433 -4.520 0.696 1.00 97.75 86 LEU A CA 1
ATOM 674 C C . LEU A 1 86 ? -1.835 -5.337 -0.444 1.00 97.75 86 LEU A C 1
ATOM 676 O O . LEU A 1 86 ? -0.952 -6.160 -0.223 1.00 97.75 86 LEU A O 1
ATOM 680 N N . LYS A 1 87 ? -2.271 -5.078 -1.676 1.00 97.62 87 LYS A N 1
ATOM 681 C CA . LYS A 1 87 ? -1.624 -5.623 -2.872 1.00 97.62 87 LYS A CA 1
ATOM 682 C C . LYS A 1 87 ? -0.754 -4.550 -3.502 1.00 97.62 87 LYS A C 1
ATOM 684 O O . LYS A 1 87 ? -1.291 -3.569 -4.020 1.00 97.62 87 LYS A O 1
ATOM 689 N N . CYS A 1 88 ? 0.559 -4.750 -3.496 1.00 98.00 88 CYS A N 1
ATOM 690 C CA . CYS A 1 88 ? 1.530 -3.741 -3.919 1.00 98.00 88 CYS A CA 1
ATOM 691 C C . CYS A 1 88 ? 2.446 -4.237 -5.042 1.00 98.00 88 CYS A C 1
ATOM 693 O O . CYS A 1 88 ? 2.654 -5.442 -5.199 1.00 98.00 88 CYS A O 1
ATOM 695 N N . LEU A 1 89 ? 3.021 -3.313 -5.819 1.00 97.75 89 LEU A N 1
ATOM 696 C CA . LEU A 1 89 ? 4.145 -3.632 -6.706 1.00 97.75 89 LEU A CA 1
ATOM 697 C C . LEU A 1 89 ? 5.447 -3.595 -5.905 1.00 97.75 89 LEU A C 1
ATOM 699 O O . LEU A 1 89 ? 5.737 -2.610 -5.236 1.00 97.75 89 LEU A O 1
ATOM 703 N N . SER A 1 90 ? 6.246 -4.646 -6.036 1.00 98.06 90 SER A N 1
ATOM 704 C CA . SER A 1 90 ? 7.614 -4.719 -5.539 1.00 98.06 90 SER A CA 1
ATOM 705 C C . SER A 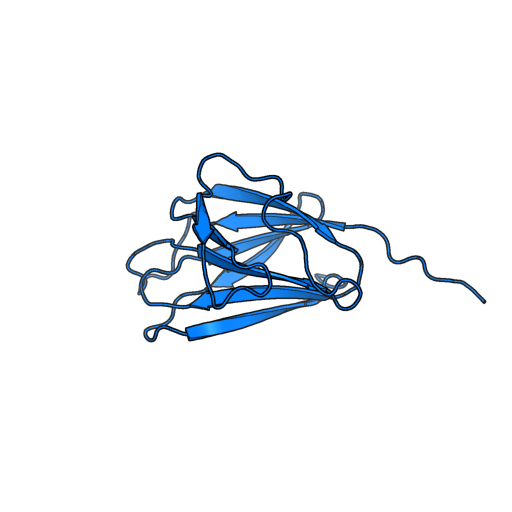1 90 ? 8.563 -4.780 -6.735 1.00 98.06 90 SER A C 1
ATOM 707 O O . SER A 1 90 ? 8.397 -5.638 -7.606 1.00 98.06 90 SER A O 1
ATOM 709 N N . HIS A 1 91 ? 9.500 -3.834 -6.833 1.00 97.50 91 HIS A N 1
ATOM 710 C CA . HIS A 1 91 ? 10.429 -3.685 -7.959 1.00 97.50 91 HIS A CA 1
ATOM 711 C C . HIS A 1 91 ? 11.679 -2.860 -7.565 1.00 97.50 91 HIS A C 1
ATOM 713 O O . HIS A 1 91 ? 11.765 -2.362 -6.440 1.00 97.50 91 HIS A O 1
ATOM 719 N N . PRO A 1 92 ? 12.679 -2.691 -8.462 1.00 97.62 92 PRO A N 1
ATOM 720 C CA . PRO A 1 92 ? 13.950 -2.055 -8.093 1.00 97.62 92 PRO A CA 1
ATOM 721 C C . PRO A 1 92 ? 13.883 -0.549 -7.816 1.00 97.62 92 PRO A C 1
ATOM 723 O O . PRO A 1 92 ? 14.920 0.050 -7.549 1.00 97.62 92 PRO A O 1
ATOM 726 N N . TRP A 1 93 ? 12.720 0.081 -7.983 1.00 97.00 93 TRP A N 1
ATOM 727 C CA . TRP A 1 93 ? 12.497 1.507 -7.713 1.00 97.00 93 TRP A CA 1
ATOM 728 C C . TRP A 1 93 ? 11.512 1.703 -6.557 1.00 97.00 93 TRP A C 1
ATOM 730 O O . TRP A 1 93 ? 11.068 2.824 -6.322 1.00 97.00 93 TRP A O 1
ATOM 740 N N . SER A 1 94 ? 11.127 0.621 -5.874 1.00 97.50 94 SER A N 1
ATOM 741 C CA . SER A 1 94 ? 10.148 0.714 -4.807 1.00 97.50 94 SER A CA 1
ATOM 742 C C . SER A 1 94 ? 10.736 1.328 -3.542 1.00 97.50 94 SER A C 1
ATOM 744 O O . SER A 1 94 ? 11.881 1.050 -3.180 1.00 97.50 94 SER A O 1
ATOM 746 N N . GLY A 1 95 ? 9.927 2.137 -2.867 1.00 96.25 95 GLY A N 1
ATOM 747 C CA . GLY A 1 95 ? 10.228 2.671 -1.544 1.00 96.25 95 GLY A CA 1
ATOM 748 C C . GLY A 1 95 ? 9.688 1.805 -0.414 1.00 96.25 95 GLY A C 1
ATOM 749 O O . GLY A 1 95 ? 9.244 0.672 -0.609 1.00 96.25 95 GLY A O 1
ATOM 750 N N . ASN A 1 96 ? 9.683 2.393 0.776 1.00 96.75 96 ASN A N 1
ATOM 751 C CA . ASN A 1 96 ? 9.015 1.833 1.939 1.00 96.75 96 ASN A CA 1
ATOM 752 C C . ASN A 1 96 ? 7.584 2.370 2.037 1.00 96.75 96 ASN A C 1
ATOM 754 O O . ASN A 1 96 ? 7.316 3.518 1.673 1.00 96.75 96 ASN A O 1
ATOM 758 N N . ILE A 1 97 ? 6.684 1.569 2.598 1.00 97.38 97 ILE A N 1
ATOM 759 C CA . ILE A 1 97 ? 5.406 2.057 3.117 1.00 97.38 97 ILE A CA 1
ATOM 760 C C . ILE A 1 97 ? 5.432 2.057 4.640 1.00 97.38 97 ILE A C 1
ATOM 762 O O . ILE A 1 97 ? 5.824 1.074 5.262 1.00 97.38 97 ILE A O 1
ATOM 766 N N . GLU A 1 98 ? 4.989 3.155 5.233 1.00 97.31 98 GLU A N 1
ATOM 767 C CA . GLU A 1 98 ? 4.726 3.297 6.658 1.00 97.31 98 GLU A CA 1
ATOM 768 C C . GLU A 1 98 ? 3.217 3.186 6.881 1.00 97.31 98 GLU A C 1
ATOM 770 O O . GLU A 1 98 ? 2.423 3.953 6.331 1.00 97.31 98 GLU A O 1
ATOM 775 N N . ILE A 1 99 ? 2.821 2.212 7.688 1.00 97.25 99 ILE A N 1
ATOM 776 C CA . ILE A 1 99 ? 1.455 2.016 8.151 1.00 97.25 99 ILE A CA 1
ATOM 777 C C . ILE A 1 99 ? 1.316 2.775 9.459 1.00 97.25 99 ILE A C 1
ATOM 779 O O . ILE A 1 99 ? 2.053 2.525 10.412 1.00 97.25 99 ILE A O 1
ATOM 783 N N . ILE A 1 100 ? 0.373 3.706 9.504 1.00 96.56 100 ILE A N 1
ATOM 784 C CA . ILE A 1 100 ? 0.068 4.506 10.687 1.00 96.56 100 ILE A CA 1
ATOM 785 C C . ILE A 1 100 ? -1.355 4.157 11.102 1.00 96.56 100 ILE A C 1
ATOM 787 O O . ILE A 1 100 ? -2.300 4.351 10.333 1.00 96.56 100 ILE A O 1
ATOM 791 N N . LYS A 1 101 ? -1.507 3.661 12.325 1.00 93.25 101 LYS A N 1
ATOM 792 C CA . LYS A 1 101 ? -2.788 3.258 12.901 1.00 93.25 101 LYS A CA 1
ATOM 793 C C . LYS A 1 101 ? -3.151 4.222 14.020 1.00 93.25 101 LYS A C 1
ATOM 795 O O . LYS A 1 101 ? -2.358 4.438 14.934 1.00 93.25 101 LYS A O 1
ATOM 800 N N . ASN A 1 102 ? -4.3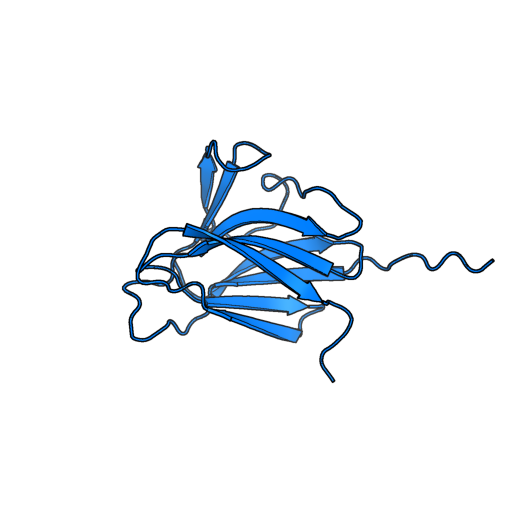34 4.831 13.934 1.00 87.44 102 ASN A N 1
ATOM 801 C CA . ASN A 1 102 ? -4.833 5.782 14.937 1.00 87.44 102 ASN A CA 1
ATOM 802 C C . ASN A 1 102 ? -3.830 6.910 15.279 1.00 87.44 102 ASN A C 1
ATOM 804 O O . ASN A 1 102 ? -3.756 7.377 16.411 1.00 87.44 102 ASN A O 1
ATOM 808 N N . GLY A 1 103 ? -3.049 7.350 14.284 1.00 88.19 103 GLY A N 1
ATOM 809 C CA . GLY A 1 103 ? -2.058 8.424 14.423 1.00 88.19 103 GLY A CA 1
ATOM 810 C C . GLY A 1 103 ? -0.657 7.987 14.867 1.00 88.19 103 GLY A C 1
ATOM 811 O O . GLY A 1 103 ? 0.252 8.814 14.829 1.00 88.19 103 GLY A O 1
ATOM 812 N N . THR A 1 104 ? -0.452 6.715 15.209 1.00 90.38 104 THR A N 1
ATOM 813 C CA . THR A 1 104 ? 0.848 6.175 15.633 1.00 90.38 104 THR A CA 1
ATOM 814 C C . THR A 1 104 ? 1.455 5.310 14.532 1.00 90.38 104 THR A C 1
ATOM 816 O O . THR A 1 104 ? 0.750 4.524 13.899 1.00 90.38 104 THR A O 1
ATOM 819 N N . ALA A 1 105 ? 2.761 5.455 14.285 1.00 92.56 105 ALA A N 1
ATOM 820 C CA . ALA A 1 105 ? 3.487 4.562 13.384 1.00 92.56 105 ALA A CA 1
ATOM 821 C C . ALA A 1 105 ? 3.383 3.119 13.901 1.00 92.56 105 ALA A C 1
ATOM 823 O O . ALA A 1 105 ? 3.719 2.847 15.049 1.00 92.56 105 ALA A O 1
ATOM 824 N N . PHE A 1 106 ? 2.875 2.224 13.059 1.00 93.75 106 PHE A N 1
ATOM 825 C CA . PHE A 1 106 ? 2.528 0.852 13.417 1.00 93.75 106 PHE A CA 1
ATOM 826 C C . PHE A 1 106 ? 3.515 -0.151 12.818 1.00 93.75 106 PHE A C 1
ATOM 828 O O . PHE A 1 106 ? 4.036 -1.012 13.517 1.00 93.75 106 PHE A O 1
ATOM 835 N N . LEU A 1 107 ? 3.805 -0.026 11.521 1.00 95.00 107 LEU 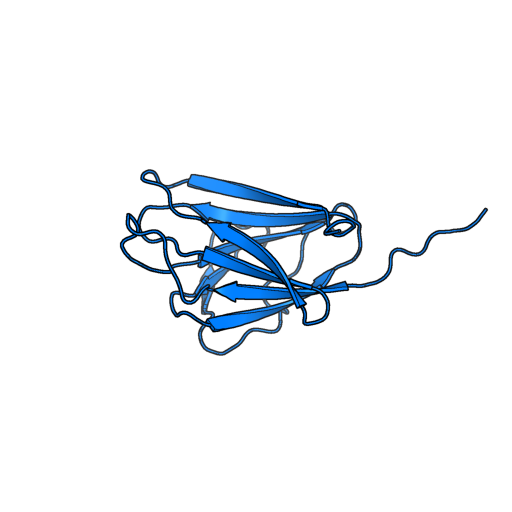A N 1
ATOM 836 C CA . LEU A 1 107 ? 4.708 -0.927 10.806 1.00 95.00 107 LEU A CA 1
ATOM 837 C C . LEU A 1 107 ? 5.323 -0.217 9.602 1.00 95.00 107 LEU A C 1
ATOM 839 O O . LEU A 1 107 ? 4.637 0.538 8.919 1.00 95.00 107 LEU A O 1
ATOM 843 N N . THR A 1 108 ? 6.574 -0.536 9.285 1.00 96.12 108 THR A N 1
ATOM 844 C CA . THR A 1 108 ? 7.201 -0.153 8.014 1.00 96.12 108 THR A CA 1
ATOM 845 C C . THR A 1 108 ? 7.476 -1.401 7.185 1.00 96.12 108 THR A C 1
ATOM 847 O O . THR A 1 108 ? 8.027 -2.377 7.694 1.00 96.12 108 THR A O 1
ATOM 850 N N . VAL A 1 109 ? 7.108 -1.375 5.904 1.00 96.62 109 VAL A N 1
ATOM 851 C CA . VAL A 1 109 ? 7.330 -2.478 4.961 1.00 96.62 109 VAL A CA 1
ATOM 852 C C . VAL A 1 109 ? 8.172 -1.989 3.789 1.00 96.62 109 VAL A C 1
ATOM 854 O O . VAL A 1 109 ? 7.786 -1.052 3.092 1.00 96.62 109 VAL A O 1
ATOM 857 N N . ASP A 1 110 ? 9.304 -2.652 3.561 1.00 97.19 110 ASP A N 1
ATOM 858 C CA . ASP A 1 110 ? 10.160 -2.419 2.398 1.00 97.19 110 ASP A CA 1
ATOM 859 C C . ASP A 1 110 ? 9.617 -3.170 1.178 1.00 97.19 110 ASP A C 1
ATOM 861 O O . ASP A 1 110 ? 9.470 -4.396 1.196 1.00 97.19 110 ASP A O 1
ATOM 865 N N . LEU A 1 111 ? 9.296 -2.428 0.117 1.00 97.88 111 LEU A N 1
ATOM 866 C CA . LEU A 1 111 ? 8.785 -2.988 -1.132 1.00 97.88 111 LEU A CA 1
ATOM 867 C C . LEU A 1 111 ? 9.898 -3.270 -2.147 1.00 97.88 111 LEU A C 1
ATOM 869 O O . LEU A 1 111 ? 9.609 -3.795 -3.226 1.00 97.88 111 LEU A O 1
ATOM 873 N N . TYR A 1 112 ? 11.158 -2.945 -1.854 1.00 97.56 112 TYR A N 1
ATOM 874 C CA . TYR A 1 112 ? 12.263 -3.166 -2.777 1.00 97.56 112 TYR A CA 1
ATOM 875 C C . TYR A 1 112 ? 12.389 -4.640 -3.185 1.00 97.56 112 TYR A C 1
ATOM 877 O O . TYR A 1 112 ? 12.411 -5.565 -2.370 1.00 97.56 112 TYR A O 1
ATOM 885 N N . SER A 1 113 ? 12.550 -4.869 -4.488 1.00 97.06 113 SER A N 1
ATOM 886 C CA . SER A 1 113 ? 12.994 -6.158 -5.005 1.00 97.06 113 SER A CA 1
ATOM 887 C C . SER A 1 113 ? 13.782 -5.983 -6.292 1.00 97.06 113 SER A C 1
ATOM 889 O O . SER A 1 113 ? 13.445 -5.168 -7.141 1.00 97.06 113 SER A O 1
ATOM 891 N N . ASN A 1 114 ? 14.805 -6.810 -6.499 1.00 96.56 114 ASN A N 1
ATOM 892 C CA . ASN A 1 114 ? 15.545 -6.854 -7.762 1.00 96.56 114 ASN A CA 1
ATOM 893 C C . ASN A 1 114 ? 14.726 -7.426 -8.941 1.00 96.56 114 ASN A C 1
ATOM 895 O O . ASN A 1 114 ? 15.204 -7.427 -10.075 1.00 96.56 114 ASN A O 1
ATOM 899 N N . LYS A 1 115 ? 13.509 -7.922 -8.689 1.00 96.19 115 LYS A N 1
ATOM 900 C CA . LYS A 1 115 ? 12.568 -8.410 -9.699 1.00 96.19 115 LYS A CA 1
ATOM 901 C C . LYS A 1 115 ? 11.214 -7.751 -9.499 1.00 96.19 115 LYS A C 1
ATOM 903 O O . LYS A 1 115 ? 10.746 -7.639 -8.373 1.00 96.19 115 LYS A O 1
ATOM 908 N N . GLN A 1 116 ? 10.566 -7.390 -10.601 1.00 97.12 116 GLN A N 1
ATOM 909 C CA . GLN A 1 116 ? 9.204 -6.878 -10.555 1.00 97.12 116 GLN A CA 1
ATOM 910 C C . GLN A 1 116 ? 8.216 -8.007 -10.245 1.00 97.12 116 GLN A C 1
ATOM 912 O O . GLN A 1 116 ? 8.181 -9.019 -10.949 1.00 97.12 116 GLN A O 1
ATOM 917 N N . LYS A 1 117 ? 7.392 -7.819 -9.215 1.00 96.94 117 LYS A N 1
ATOM 918 C CA . LYS A 1 117 ? 6.293 -8.721 -8.855 1.00 96.94 117 LYS A CA 1
ATOM 919 C C . LYS A 1 117 ? 5.216 -7.980 -8.075 1.00 96.94 117 LYS A C 1
ATOM 921 O O . LYS A 1 117 ? 5.503 -7.031 -7.354 1.00 96.94 117 LYS A O 1
ATOM 926 N N . VAL A 1 118 ? 3.983 -8.450 -8.195 1.00 97.00 118 VAL A N 1
ATOM 927 C CA . VAL A 1 118 ? 2.903 -8.034 -7.300 1.00 97.00 118 VAL A CA 1
ATOM 928 C C . VAL A 1 118 ? 2.966 -8.907 -6.052 1.00 97.00 118 VAL A C 1
ATOM 930 O O . VAL A 1 118 ? 3.104 -10.126 -6.167 1.00 97.00 118 VAL A O 1
ATOM 933 N N . ILE A 1 119 ? 2.911 -8.285 -4.880 1.00 97.19 119 ILE A N 1
ATOM 934 C CA . ILE A 1 119 ? 2.951 -8.960 -3.583 1.00 97.19 119 ILE A CA 1
ATOM 935 C C . ILE A 1 119 ? 1.710 -8.615 -2.769 1.00 97.19 119 ILE A C 1
ATOM 937 O O . ILE A 1 119 ? 1.194 -7.501 -2.859 1.00 97.19 119 ILE A O 1
ATOM 941 N N . ASP A 1 120 ? 1.261 -9.576 -1.970 1.00 97.12 120 ASP A N 1
ATOM 942 C CA . ASP A 1 120 ? 0.249 -9.365 -0.945 1.00 97.12 120 ASP A CA 1
ATOM 943 C C . ASP A 1 120 ? 0.959 -9.155 0.397 1.00 97.12 120 ASP A C 1
ATOM 945 O O . ASP A 1 120 ? 1.790 -9.964 0.814 1.00 97.12 120 ASP A O 1
ATOM 949 N N . ILE A 1 121 ? 0.654 -8.040 1.048 1.00 97.44 121 ILE A N 1
ATOM 950 C CA . ILE A 1 121 ? 1.140 -7.665 2.372 1.00 97.44 121 ILE A CA 1
ATOM 951 C C . ILE A 1 121 ? -0.036 -7.840 3.315 1.00 97.44 121 ILE A C 1
ATOM 953 O O . ILE A 1 121 ? -1.080 -7.214 3.127 1.00 97.44 121 ILE A O 1
ATOM 957 N N . ILE A 1 122 ? 0.140 -8.707 4.303 1.00 96.88 122 ILE A N 1
ATOM 958 C CA . ILE A 1 122 ? -0.879 -9.047 5.287 1.00 96.88 122 ILE A CA 1
ATOM 959 C C . ILE A 1 122 ? -0.390 -8.557 6.644 1.00 96.88 122 ILE A C 1
ATOM 961 O O . ILE A 1 122 ? 0.709 -8.911 7.069 1.00 96.88 122 ILE A O 1
ATOM 965 N N . ILE A 1 123 ? -1.187 -7.718 7.295 1.00 95.38 123 ILE A N 1
ATOM 966 C CA . ILE A 1 123 ? -0.837 -7.040 8.541 1.00 95.38 123 ILE A CA 1
ATOM 967 C C . ILE A 1 123 ? -1.917 -7.363 9.565 1.00 95.38 123 ILE A C 1
ATOM 969 O O . ILE A 1 123 ? -3.082 -7.037 9.349 1.00 95.38 123 ILE A O 1
ATOM 973 N N . ASN A 1 124 ? -1.528 -7.972 10.682 1.00 93.69 124 ASN A N 1
ATOM 974 C CA . ASN A 1 124 ? -2.416 -8.137 11.826 1.00 93.69 124 ASN A CA 1
ATOM 975 C C . ASN A 1 124 ? -2.517 -6.797 12.565 1.00 93.69 124 ASN A C 1
ATOM 977 O O . ASN A 1 124 ? -1.510 -6.259 13.017 1.00 93.69 124 ASN A O 1
ATOM 981 N N . LEU A 1 125 ? -3.724 -6.245 12.658 1.00 90.31 125 LEU A N 1
ATOM 982 C CA . LEU A 1 125 ? -3.983 -4.956 13.288 1.00 90.31 125 LEU A CA 1
ATOM 983 C C . LEU A 1 125 ? -4.095 -5.067 14.816 1.00 90.31 125 LEU A C 1
ATOM 985 O O . LEU A 1 125 ? -4.015 -4.046 15.496 1.00 90.31 125 LEU A O 1
ATOM 989 N N . LYS A 1 126 ? -4.258 -6.267 15.386 1.00 84.12 126 LYS A N 1
ATOM 990 C CA . LYS A 1 126 ? -4.449 -6.450 16.834 1.00 84.12 126 LYS A CA 1
ATOM 991 C C . LYS A 1 126 ? -3.177 -6.357 17.681 1.00 84.12 126 LYS A C 1
ATOM 993 O O . LYS A 1 126 ? -3.309 -6.248 18.895 1.00 84.12 126 LYS A O 1
ATOM 998 N N . GLU A 1 127 ? -1.983 -6.361 17.088 1.00 64.31 127 GLU A N 1
ATOM 999 C CA . GLU A 1 127 ? -0.725 -6.458 17.842 1.00 64.31 127 GLU A CA 1
ATOM 1000 C C . GLU A 1 127 ? 0.348 -5.478 17.348 1.00 64.31 127 GLU A C 1
ATOM 1002 O O . GLU A 1 127 ? 0.828 -5.600 16.225 1.00 64.31 127 GLU A O 1
ATOM 1007 N N . VAL A 1 128 ? 0.764 -4.560 18.228 1.00 51.84 128 VAL A N 1
ATOM 1008 C CA . VAL A 1 128 ? 2.178 -4.263 18.516 1.00 51.84 128 VAL A CA 1
ATOM 1009 C C . VAL A 1 128 ? 2.220 -3.989 20.023 1.00 51.84 128 VAL A C 1
ATOM 1011 O O . VAL A 1 128 ? 1.624 -3.008 20.469 1.00 51.84 128 VAL A O 1
ATOM 1014 N N . ASP A 1 129 ? 2.822 -4.900 20.790 1.00 42.25 129 ASP A N 1
ATOM 1015 C CA . ASP A 1 129 ? 3.119 -4.707 22.220 1.00 42.25 129 ASP A CA 1
ATOM 1016 C C . ASP A 1 129 ? 4.051 -3.504 22.460 1.00 42.25 129 ASP A C 1
ATOM 1018 O O . ASP A 1 129 ? 4.980 -3.293 21.640 1.00 42.25 129 ASP A O 1
#

Foldseek 3Di:
DDPPFFDKWKKKKFQAPDFDPQAPFAKKKWQFKAEPVGPTDDPVPWAWDPQWDWDQDPVRPNRIMIMGGDGGTMIIDIYGYQKIKTWIWADRNHGKIFMAIPNHGDDIDHSHDPDIDIDIDIDGNPDDD

Radius of gyration: 14.46 Å; chains: 1; bounding box: 44×29×38 Å

Secondary structure (DSSP, 8-state):
-----PPEEEEEEEE-SS--TT-S--BEEEEEEEESS-S---TTTSEE-TTPEEEE-TTSTTSEEEEE-STT-EEEEEEESSEEEEEEEEBTTB-EEEEEETTEEEEEEE-B-SS-EEEEEEEETT---

pLDDT: mean 91.63, std 11.56, range [42.12, 98.06]

Sequence (129 aa):
MNVMVNEREIIKVRVGEDQNKGSNGSEVWIYHISSDEITGIDLHKIKKDKKWLSRAEKISPMGTCLIASEGGAELEFEIIGEELRLKCLSHPWSGNIEIIKNGTAFLTVDLYSNKQKVIDIIINLKEVD